Protein AF-A0A7X8F8N6-F1 (afdb_monomer)

Foldseek 3Di:
DDWDFDADPVRQTDDIDDDPDDLCVLVDDCPPNVDPVVSSVVSVVVVVVVVCSVPPD

Nearest PDB structures (foldseek):
  8u9o-assembly1_B  TM=4.208E-01  e=5.149E+00  Acetivibrio thermocellus DSM 1313
  2p6a-assembly1_D  TM=3.707E-01  e=5.900E+00  Homo sapiens
  7a5k-assembly1_a3  TM=2.732E-01  e=4.810E+00  Homo sapiens

Solvent-accessible surface area (backbone atoms only — not comparable to full-atom values): 3510 Å² total; per-residue (Å²): 112,50,78,47,74,44,60,50,98,88,66,50,77,77,44,80,48,60,44,87,54,71,53,64,64,33,67,47,64,69,81,78,70,63,62,55,69,70,57,22,51,52,25,42,53,53,52,52,50,52,54,48,44,76,76,76,106

Structure (mmCIF, N/CA/C/O backbone):
data_AF-A0A7X8F8N6-F1
#
_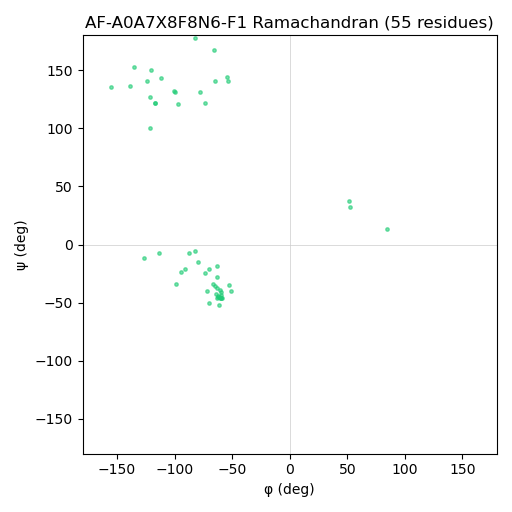entry.id   AF-A0A7X8F8N6-F1
#
loop_
_atom_site.group_PDB
_atom_site.id
_atom_site.type_symbol
_atom_site.label_atom_id
_atom_site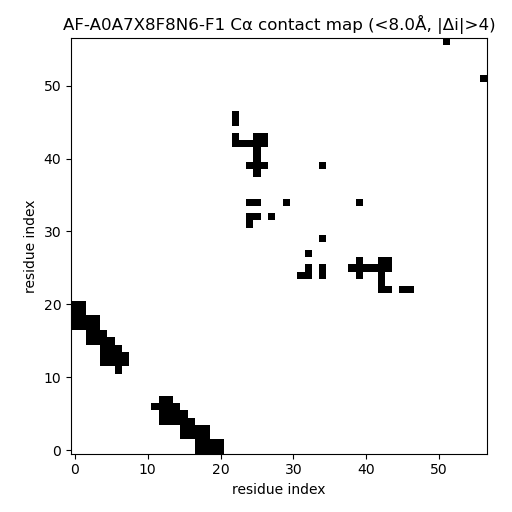.label_alt_id
_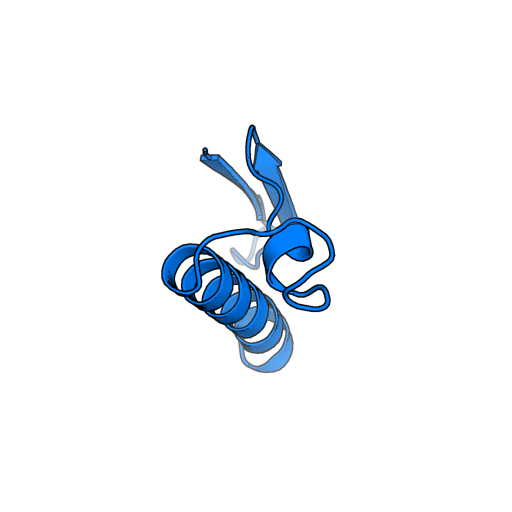atom_site.label_comp_id
_atom_site.label_asym_id
_atom_site.label_entity_id
_atom_site.label_seq_id
_atom_site.pdbx_PDB_ins_code
_atom_site.Cartn_x
_atom_site.Cartn_y
_atom_sit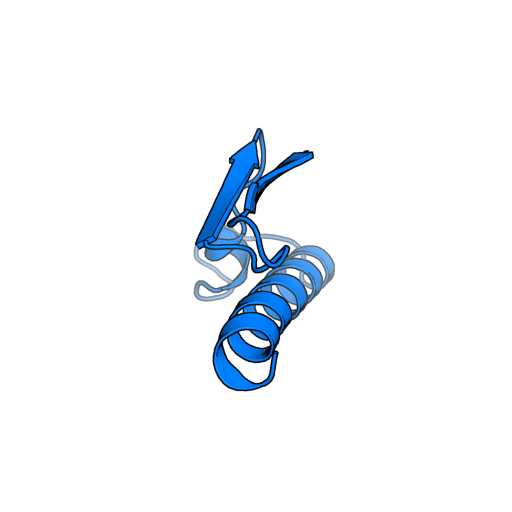e.Cartn_z
_atom_site.occupancy
_atom_site.B_iso_or_equiv
_atom_site.auth_seq_id
_atom_site.auth_comp_id
_atom_site.auth_asym_id
_atom_site.auth_atom_id
_atom_site.pdbx_PDB_model_num
ATOM 1 N N . PRO A 1 1 ? 6.338 10.451 -0.869 1.00 88.69 1 PRO A N 1
ATOM 2 C CA . PRO A 1 1 ? 5.217 9.497 -0.697 1.00 88.69 1 PRO A CA 1
ATOM 3 C C . PRO A 1 1 ? 4.820 9.373 0.781 1.00 88.69 1 PRO A C 1
ATOM 5 O O . PRO A 1 1 ? 5.692 9.348 1.649 1.00 88.69 1 PRO A O 1
ATOM 8 N N . GLN A 1 2 ? 3.517 9.313 1.060 1.00 95.06 2 GLN A N 1
ATOM 9 C CA . GLN A 1 2 ? 2.961 9.137 2.408 1.00 95.06 2 GLN A CA 1
ATOM 10 C C . GLN A 1 2 ? 1.830 8.106 2.380 1.00 95.06 2 GLN A C 1
ATOM 12 O O . GLN A 1 2 ? 1.166 7.930 1.360 1.00 95.06 2 GLN A O 1
ATOM 17 N N . ALA A 1 3 ? 1.607 7.435 3.507 1.00 95.00 3 ALA A N 1
ATOM 18 C CA . ALA A 1 3 ? 0.486 6.527 3.696 1.00 95.00 3 ALA A CA 1
ATOM 19 C C . ALA A 1 3 ? -0.345 7.007 4.886 1.00 95.00 3 ALA A C 1
ATOM 21 O O . ALA A 1 3 ? 0.187 7.227 5.974 1.00 95.00 3 ALA A O 1
ATOM 22 N N . PHE A 1 4 ? -1.641 7.173 4.660 1.00 97.00 4 PHE A N 1
ATOM 23 C CA . PHE A 1 4 ? -2.617 7.573 5.661 1.00 97.00 4 PHE A CA 1
ATOM 24 C C . PHE A 1 4 ? -3.559 6.406 5.938 1.00 97.00 4 PHE A C 1
ATOM 26 O O . PHE A 1 4 ? -3.910 5.660 5.024 1.00 97.00 4 PHE A O 1
ATOM 33 N N . GLY A 1 5 ? -3.964 6.253 7.196 1.00 96.81 5 GLY A N 1
ATOM 34 C CA . GLY A 1 5 ? -4.870 5.196 7.630 1.00 96.81 5 GLY A CA 1
ATOM 35 C C . GLY A 1 5 ? -6.093 5.766 8.337 1.00 96.81 5 GLY A C 1
ATOM 36 O O . GLY A 1 5 ? -5.967 6.708 9.119 1.00 96.81 5 GLY A O 1
ATOM 37 N N . ILE A 1 6 ? -7.260 5.181 8.080 1.00 98.06 6 ILE A N 1
ATOM 38 C CA . ILE A 1 6 ? -8.445 5.342 8.931 1.00 98.06 6 ILE A CA 1
ATOM 39 C C . ILE A 1 6 ? -8.529 4.106 9.819 1.00 98.06 6 ILE A C 1
ATOM 41 O O . ILE A 1 6 ? -8.433 2.986 9.312 1.00 98.06 6 ILE A O 1
ATOM 45 N N . PHE A 1 7 ? -8.714 4.312 11.119 1.00 97.06 7 PHE A N 1
ATOM 46 C CA . PHE A 1 7 ? -8.743 3.256 12.127 1.00 97.06 7 PHE A CA 1
ATOM 47 C C . PHE A 1 7 ? -10.082 3.253 12.866 1.00 97.06 7 PHE A C 1
ATOM 49 O O . PHE A 1 7 ? -10.707 4.306 12.994 1.00 97.06 7 PHE A O 1
ATOM 56 N N . ASP A 1 8 ? -10.515 2.083 13.332 1.00 96.19 8 ASP A N 1
ATOM 57 C CA . ASP A 1 8 ? -11.642 1.971 14.263 1.00 96.19 8 ASP A CA 1
ATOM 58 C C . ASP A 1 8 ? -11.217 2.221 15.723 1.00 96.19 8 ASP A C 1
ATOM 60 O O . ASP A 1 8 ? -10.035 2.406 16.023 1.00 96.19 8 ASP A O 1
ATOM 64 N N . ASP A 1 9 ? -12.184 2.192 16.644 1.00 97.81 9 ASP A N 1
ATOM 65 C CA . ASP A 1 9 ? -11.954 2.419 18.079 1.00 97.81 9 ASP A CA 1
ATOM 66 C C . ASP A 1 9 ? -11.039 1.364 18.730 1.00 97.81 9 ASP A C 1
ATOM 68 O O . ASP A 1 9 ? -10.482 1.596 19.803 1.00 97.81 9 ASP A O 1
ATOM 72 N N . THR A 1 10 ? -10.860 0.201 18.092 1.00 96.25 10 THR A N 1
ATOM 73 C CA . THR A 1 10 ? -9.940 -0.851 18.551 1.00 96.25 10 THR A CA 1
ATOM 74 C C . THR A 1 10 ? -8.520 -0.665 18.013 1.00 96.25 10 THR A C 1
ATOM 76 O O . THR A 1 10 ? -7.599 -1.369 18.430 1.00 96.25 10 THR A O 1
ATOM 79 N N . GLY A 1 11 ? -8.324 0.295 17.104 1.00 94.69 11 GLY A N 1
ATOM 80 C CA . GLY A 1 11 ? -7.060 0.557 16.427 1.00 94.69 11 GLY A CA 1
ATOM 81 C C . GLY A 1 11 ? -6.824 -0.318 15.193 1.00 94.69 11 GLY A C 1
ATOM 82 O O . GLY A 1 11 ? -5.698 -0.360 14.690 1.00 94.69 11 GLY A O 1
ATOM 83 N N . ARG A 1 12 ? -7.847 -1.013 14.677 1.00 94.12 12 ARG A N 1
ATOM 84 C CA . ARG A 1 12 ? -7.746 -1.777 13.425 1.00 94.12 12 ARG A CA 1
ATOM 85 C C . ARG A 1 12 ? -7.821 -0.824 12.235 1.00 94.12 12 ARG A C 1
ATOM 87 O O . ARG A 1 12 ? -8.716 0.014 12.159 1.00 94.12 12 ARG A O 1
ATOM 94 N N . MET A 1 13 ? -6.895 -0.957 11.283 1.00 96.06 13 MET A N 1
ATOM 95 C CA . MET A 1 13 ? -6.904 -0.146 10.063 1.00 96.06 13 MET A CA 1
ATOM 96 C C . MET A 1 13 ? -8.024 -0.614 9.127 1.00 96.06 13 MET A C 1
ATOM 98 O O . MET A 1 13 ? -8.046 -1.769 8.704 1.00 96.06 13 MET A O 1
ATOM 102 N N . LEU A 1 14 ? -8.937 0.292 8.784 1.00 95.19 14 LEU A N 1
ATOM 103 C CA . LEU A 1 14 ? -10.078 0.034 7.901 1.00 95.19 14 LEU A CA 1
ATOM 104 C C . LEU A 1 14 ? -9.830 0.497 6.464 1.00 95.19 14 LEU A C 1
ATOM 106 O O . LEU A 1 14 ? -10.312 -0.120 5.518 1.00 95.19 14 LEU A O 1
ATOM 110 N N . CYS A 1 15 ? -9.090 1.592 6.293 1.00 95.94 15 CYS A N 1
ATOM 111 C CA . CYS A 1 15 ? -8.772 2.161 4.988 1.00 95.94 15 CYS A CA 1
ATOM 112 C C . CYS A 1 15 ? -7.315 2.609 4.964 1.00 95.94 15 CYS A C 1
ATOM 114 O O . CYS A 1 15 ? -6.851 3.233 5.917 1.00 95.94 15 CYS A O 1
ATOM 116 N N . LEU A 1 16 ? -6.624 2.306 3.866 1.00 96.19 16 LEU A N 1
ATOM 117 C CA . LEU A 1 16 ? -5.269 2.754 3.580 1.00 96.19 16 LEU A CA 1
ATOM 118 C C . LEU A 1 16 ? -5.302 3.632 2.329 1.00 96.19 16 LEU A C 1
ATOM 120 O O . LEU A 1 16 ? -5.716 3.179 1.264 1.00 96.19 16 LEU A O 1
ATOM 124 N N . TYR A 1 17 ? -4.838 4.871 2.456 1.00 95.75 17 TYR A N 1
ATOM 125 C CA . TYR A 1 17 ? -4.723 5.823 1.358 1.00 95.75 17 TYR A CA 1
ATOM 126 C C . TYR A 1 17 ? -3.258 6.194 1.136 1.00 95.75 17 TYR A C 1
ATOM 128 O O . TYR A 1 17 ? -2.586 6.695 2.039 1.00 95.75 17 TYR A O 1
ATOM 136 N N . THR A 1 18 ? -2.752 5.955 -0.071 1.00 95.38 18 THR A N 1
ATOM 137 C CA . THR A 1 18 ? -1.390 6.326 -0.462 1.00 95.38 18 THR A CA 1
ATOM 138 C C . THR A 1 18 ? -1.409 7.658 -1.206 1.00 95.38 18 THR A C 1
ATOM 140 O O . THR A 1 18 ? -2.052 7.794 -2.245 1.00 95.38 18 THR A O 1
ATOM 143 N N . TYR A 1 19 ? -0.693 8.650 -0.679 1.00 95.75 19 TYR A N 1
ATOM 144 C CA . TYR A 1 19 ? -0.541 9.971 -1.287 1.00 95.75 19 TYR A CA 1
ATOM 145 C C . TYR A 1 19 ? 0.808 10.068 -2.005 1.00 95.75 19 TYR A C 1
ATOM 147 O O . TYR A 1 19 ? 1.848 9.692 -1.449 1.00 95.75 19 TYR A O 1
ATOM 155 N N . GLU A 1 20 ? 0.781 10.556 -3.251 1.00 94.81 20 GLU A N 1
ATOM 156 C CA . GLU A 1 20 ? 1.950 10.644 -4.144 1.00 94.81 20 GLU A CA 1
ATOM 157 C C . GLU A 1 20 ? 2.717 9.314 -4.264 1.00 94.81 20 GLU A C 1
ATOM 159 O O . GLU A 1 20 ? 3.948 9.263 -4.293 1.00 94.81 20 GLU A O 1
ATOM 164 N N . SER A 1 21 ? 1.979 8.202 -4.276 1.00 91.31 21 SER A N 1
ATOM 165 C CA . SER A 1 21 ? 2.518 6.865 -4.501 1.00 91.31 21 SER A CA 1
ATOM 166 C C . SER A 1 21 ? 1.437 5.948 -5.056 1.00 91.31 21 SER A C 1
ATOM 168 O O . SER A 1 21 ? 0.316 5.939 -4.543 1.00 91.31 21 SER A O 1
ATOM 170 N N . ASN A 1 22 ? 1.791 5.167 -6.077 1.00 91.88 22 ASN A N 1
ATOM 171 C CA . ASN A 1 22 ? 0.942 4.135 -6.652 1.00 91.88 22 ASN A CA 1
ATOM 172 C C . ASN A 1 22 ? 1.639 2.771 -6.565 1.00 91.88 22 ASN A C 1
ATOM 174 O O . ASN A 1 22 ? 2.523 2.445 -7.353 1.00 91.88 22 ASN A O 1
ATOM 178 N N . ILE A 1 23 ? 1.255 1.972 -5.574 1.00 93.00 23 ILE A N 1
ATOM 179 C CA . ILE A 1 23 ? 1.889 0.674 -5.312 1.00 93.00 23 ILE A CA 1
ATOM 180 C C . ILE A 1 23 ? 1.509 -0.393 -6.345 1.00 93.00 23 ILE A C 1
ATOM 182 O O . ILE A 1 23 ? 2.286 -1.321 -6.560 1.00 93.00 23 ILE A O 1
ATOM 186 N N . SER A 1 24 ? 0.359 -0.265 -7.017 1.00 93.00 24 SER A N 1
ATOM 187 C CA . SER A 1 24 ? -0.082 -1.279 -7.981 1.00 93.00 24 SER A CA 1
ATOM 188 C C . SER A 1 24 ? 0.770 -1.305 -9.251 1.00 93.00 24 SER A C 1
ATOM 190 O O . SER A 1 24 ? 0.843 -2.345 -9.902 1.00 93.00 24 SER A O 1
ATOM 192 N N . ASP A 1 25 ? 1.491 -0.225 -9.567 1.00 94.12 25 ASP A N 1
ATOM 193 C CA . ASP A 1 25 ? 2.413 -0.184 -10.714 1.00 94.12 25 ASP A CA 1
ATOM 194 C C . ASP A 1 25 ? 3.568 -1.184 -10.560 1.00 94.12 25 ASP A C 1
ATOM 196 O O . ASP A 1 25 ? 4.122 -1.680 -11.542 1.00 94.12 25 ASP A O 1
ATOM 200 N N . GLY A 1 26 ? 3.948 -1.501 -9.318 1.00 93.31 26 GLY A N 1
ATOM 201 C CA . GLY A 1 26 ? 4.949 -2.525 -9.034 1.00 93.31 26 GLY A CA 1
ATOM 202 C C . GLY A 1 26 ? 4.408 -3.955 -9.089 1.00 93.31 26 GLY A C 1
ATOM 203 O O . GLY A 1 26 ? 5.203 -4.892 -9.153 1.00 93.31 26 GLY A O 1
ATOM 204 N N . TRP A 1 27 ? 3.083 -4.131 -9.077 1.00 93.25 27 TRP A N 1
ATOM 205 C CA . TRP A 1 27 ? 2.416 -5.439 -9.115 1.00 93.25 27 TRP A CA 1
ATOM 206 C C . TRP A 1 27 ? 2.102 -5.898 -10.538 1.00 93.25 27 TRP A C 1
ATOM 208 O O . TRP A 1 27 ? 1.928 -7.092 -10.769 1.00 93.25 27 TRP A O 1
ATOM 218 N N . ALA A 1 28 ? 2.040 -4.960 -11.482 1.00 94.00 28 ALA A N 1
ATOM 219 C CA . ALA A 1 28 ? 1.857 -5.249 -12.894 1.00 94.00 28 ALA A CA 1
ATOM 220 C C . ALA A 1 28 ? 3.059 -6.002 -13.501 1.00 94.00 28 ALA A C 1
ATOM 222 O O . ALA A 1 28 ? 4.158 -6.080 -12.923 1.00 94.00 28 ALA A O 1
ATOM 223 N N . ASP A 1 29 ? 2.854 -6.522 -14.714 1.00 94.38 29 ASP A N 1
ATOM 224 C CA . ASP A 1 29 ? 3.915 -7.146 -15.502 1.00 94.38 29 ASP A CA 1
ATOM 225 C C . ASP A 1 29 ? 5.116 -6.193 -15.657 1.00 94.38 29 ASP A C 1
ATOM 227 O O . ASP A 1 29 ? 4.910 -4.990 -15.869 1.00 94.38 29 ASP A O 1
ATOM 231 N N . PRO A 1 30 ? 6.371 -6.694 -15.591 1.00 91.25 30 PRO A N 1
ATOM 232 C CA . PRO A 1 30 ? 7.572 -5.855 -15.515 1.00 91.25 30 PRO A CA 1
ATOM 233 C C . PRO A 1 30 ? 7.685 -4.777 -16.605 1.00 91.25 30 PRO A C 1
ATOM 235 O O . PRO A 1 30 ? 8.174 -3.683 -16.335 1.00 91.25 30 PRO A O 1
ATOM 238 N N . GLY A 1 31 ? 7.213 -5.072 -17.821 1.00 93.12 31 GLY A N 1
ATOM 239 C CA . GLY A 1 31 ? 7.279 -4.164 -18.970 1.00 93.12 31 GLY A CA 1
ATOM 240 C C . GLY A 1 31 ? 6.178 -3.099 -19.034 1.00 93.12 31 GLY A C 1
ATOM 241 O O . GLY A 1 31 ? 6.228 -2.243 -19.912 1.00 93.12 31 GLY A O 1
ATOM 242 N N . THR A 1 32 ? 5.187 -3.130 -18.135 1.00 95.88 32 THR A N 1
ATOM 243 C CA . THR A 1 32 ? 4.024 -2.219 -18.191 1.00 95.88 32 THR A CA 1
ATOM 244 C C . THR A 1 32 ? 4.423 -0.786 -17.855 1.00 95.88 32 THR A C 1
ATOM 246 O O . THR A 1 32 ? 4.122 0.147 -18.594 1.00 95.88 32 THR A O 1
ATOM 249 N N . HIS A 1 33 ? 5.137 -0.623 -16.740 1.00 93.19 33 HIS A N 1
ATOM 250 C CA . HIS A 1 33 ? 5.576 0.680 -16.237 1.00 93.19 33 HIS A CA 1
ATOM 251 C C . HIS A 1 33 ? 7.099 0.845 -16.278 1.00 93.19 33 HIS A C 1
ATOM 253 O O . HIS A 1 33 ? 7.595 1.935 -16.020 1.00 93.19 33 HIS A O 1
ATOM 259 N N . ASN A 1 34 ? 7.844 -0.222 -16.603 1.00 92.81 34 ASN A N 1
ATOM 260 C CA . ASN A 1 34 ? 9.311 -0.236 -16.653 1.00 92.81 34 ASN A CA 1
ATOM 261 C C . ASN A 1 34 ? 9.973 0.289 -15.364 1.00 92.81 34 ASN A C 1
ATOM 263 O O . ASN A 1 34 ? 11.048 0.888 -15.395 1.00 92.81 34 ASN A O 1
ATOM 267 N N . ASN A 1 35 ? 9.320 0.056 -14.220 1.00 93.06 35 ASN A N 1
ATOM 268 C CA . ASN A 1 35 ? 9.859 0.389 -12.907 1.00 93.06 35 ASN A CA 1
ATOM 269 C C . ASN A 1 35 ? 11.115 -0.456 -12.621 1.00 93.06 35 ASN A C 1
ATOM 271 O O . ASN A 1 35 ? 11.100 -1.659 -12.914 1.00 93.06 35 ASN A O 1
ATOM 275 N N . PRO A 1 36 ? 12.162 0.118 -11.997 1.00 96.12 36 PRO A N 1
ATOM 276 C CA . PRO A 1 36 ? 13.337 -0.642 -11.586 1.00 96.12 36 PRO A CA 1
ATOM 277 C C . PRO A 1 36 ? 12.969 -1.853 -10.708 1.00 96.12 36 PRO A C 1
ATOM 279 O O . PRO A 1 36 ? 12.023 -1.757 -9.910 1.00 96.12 36 PRO A O 1
ATOM 282 N N . PRO A 1 37 ? 13.677 -2.995 -10.823 1.00 95.88 37 PRO A N 1
ATOM 283 C CA . PRO A 1 37 ? 13.356 -4.216 -10.081 1.00 95.88 37 PRO A CA 1
ATOM 284 C C . PRO A 1 37 ? 13.196 -4.011 -8.569 1.00 95.88 37 PRO A C 1
ATOM 286 O O . PR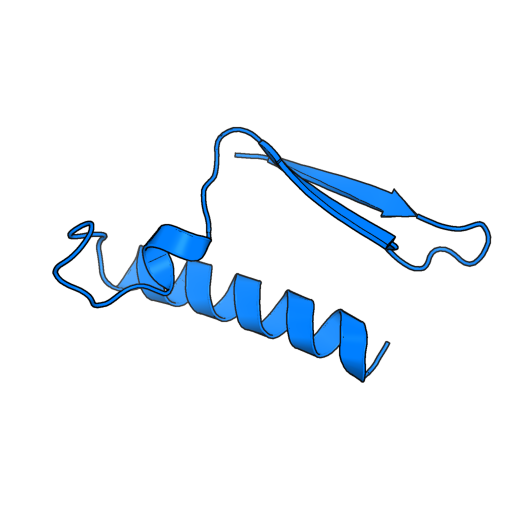O A 1 37 ? 12.260 -4.541 -7.975 1.00 95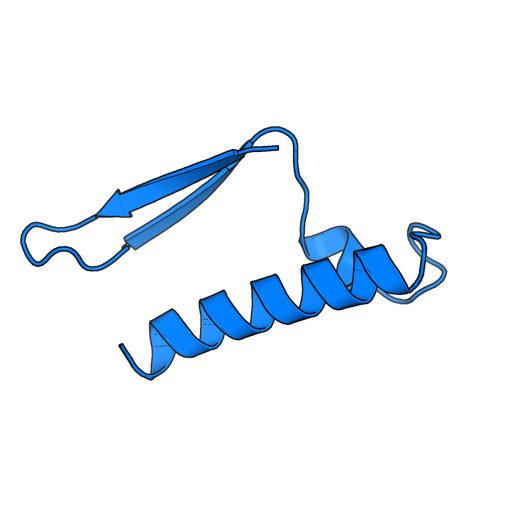.88 37 PRO A O 1
ATOM 289 N N . GLU A 1 38 ? 14.043 -3.187 -7.957 1.00 96.75 38 GLU A N 1
ATOM 290 C CA . GLU A 1 38 ? 14.035 -2.879 -6.526 1.00 96.75 38 GLU A CA 1
ATOM 291 C C . GLU A 1 38 ? 12.789 -2.093 -6.082 1.00 96.75 38 GLU A C 1
ATOM 293 O O . GLU A 1 38 ? 12.254 -2.304 -4.987 1.00 96.75 38 GLU A O 1
ATOM 298 N N . VA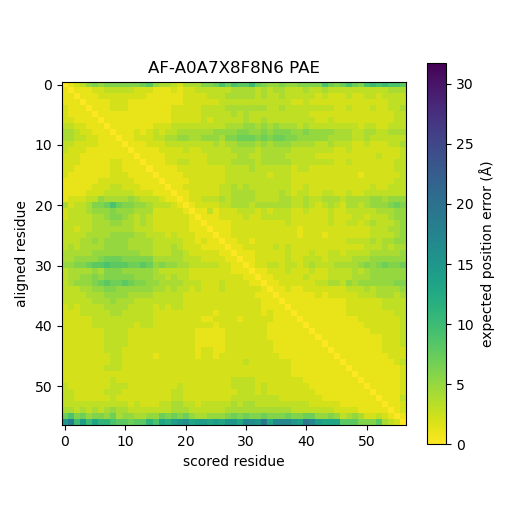L A 1 39 ? 12.268 -1.221 -6.952 1.00 94.56 39 VAL A N 1
ATOM 299 C CA . VAL A 1 39 ? 11.024 -0.479 -6.703 1.00 94.56 39 VAL A CA 1
ATOM 300 C C . VAL A 1 39 ? 9.832 -1.430 -6.796 1.00 94.56 39 VAL A C 1
ATOM 302 O O . VAL A 1 39 ? 8.935 -1.377 -5.952 1.00 94.56 39 VAL A O 1
ATOM 305 N N . ARG A 1 40 ? 9.849 -2.357 -7.765 1.00 96.00 40 ARG A N 1
ATOM 306 C CA . ARG A 1 40 ? 8.818 -3.400 -7.902 1.00 96.00 40 ARG A CA 1
ATOM 307 C C . ARG A 1 40 ? 8.798 -4.333 -6.698 1.00 96.00 40 ARG A C 1
ATOM 309 O O . ARG A 1 40 ? 7.731 -4.587 -6.147 1.00 96.00 40 ARG A O 1
ATOM 316 N N . GLU A 1 41 ? 9.960 -4.795 -6.243 1.00 96.50 41 GLU A N 1
ATOM 317 C CA . GLU A 1 41 ? 10.064 -5.632 -5.044 1.00 96.50 41 GLU A CA 1
ATOM 318 C C . GLU A 1 41 ? 9.529 -4.903 -3.804 1.00 96.50 41 GLU A C 1
ATOM 320 O O . GLU A 1 41 ? 8.750 -5.467 -3.034 1.00 96.50 41 GLU A O 1
ATOM 325 N N . THR A 1 42 ? 9.868 -3.621 -3.644 1.00 96.00 42 THR A N 1
ATOM 326 C CA . THR A 1 42 ? 9.353 -2.792 -2.545 1.00 96.00 42 THR A CA 1
ATOM 327 C C . THR A 1 42 ? 7.826 -2.681 -2.588 1.00 96.00 42 THR A C 1
ATOM 329 O O . THR A 1 42 ? 7.165 -2.871 -1.564 1.00 96.00 42 THR A O 1
ATOM 332 N N . ALA A 1 43 ? 7.251 -2.438 -3.767 1.00 96.44 43 ALA A N 1
ATOM 333 C CA . ALA A 1 43 ? 5.807 -2.370 -3.961 1.00 96.44 43 ALA A CA 1
ATOM 334 C C . ALA A 1 43 ? 5.113 -3.715 -3.684 1.00 96.44 43 ALA A C 1
ATOM 336 O O . ALA A 1 43 ? 4.079 -3.747 -3.014 1.00 96.44 43 ALA A O 1
ATOM 337 N N . LEU A 1 44 ? 5.685 -4.833 -4.141 1.00 96.31 44 LEU A N 1
ATOM 338 C CA . LEU A 1 44 ? 5.166 -6.178 -3.873 1.00 96.31 44 LEU A CA 1
ATOM 339 C C . LEU A 1 44 ? 5.183 -6.495 -2.375 1.00 96.31 44 LEU A C 1
ATOM 341 O O . LEU A 1 44 ? 4.173 -6.944 -1.835 1.00 96.31 44 LEU A O 1
ATOM 345 N N . ARG A 1 45 ? 6.284 -6.193 -1.672 1.00 97.00 45 ARG A N 1
ATOM 346 C CA . ARG A 1 45 ? 6.368 -6.352 -0.209 1.00 97.00 45 ARG A CA 1
ATOM 347 C C . ARG A 1 45 ? 5.317 -5.511 0.511 1.00 97.00 45 ARG A C 1
ATOM 349 O O . ARG A 1 45 ? 4.690 -6.001 1.447 1.00 97.00 45 ARG A O 1
ATOM 356 N N . PHE A 1 46 ? 5.085 -4.276 0.063 1.00 96.19 46 PHE A N 1
ATOM 357 C CA . PHE A 1 46 ? 4.018 -3.434 0.604 1.00 96.19 46 PHE A CA 1
ATOM 358 C C . PHE A 1 46 ? 2.639 -4.086 0.413 1.00 96.19 46 PHE A C 1
ATOM 360 O O . 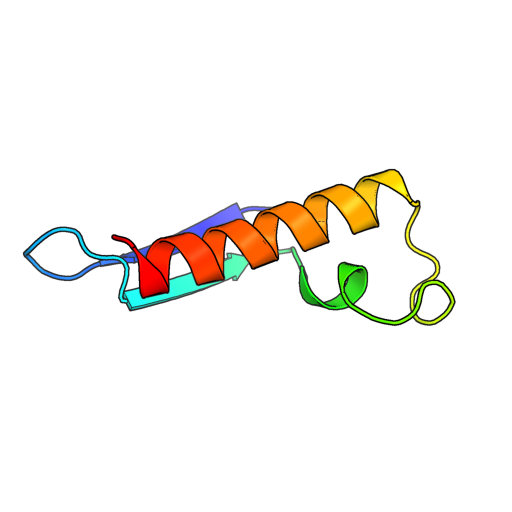PHE A 1 46 ? 1.873 -4.174 1.369 1.00 96.19 46 PHE A O 1
ATOM 367 N N . GLY A 1 47 ? 2.346 -4.614 -0.780 1.00 95.31 47 GLY A N 1
ATOM 368 C CA . GLY A 1 47 ? 1.098 -5.332 -1.062 1.00 95.31 47 GLY A CA 1
ATOM 369 C C . GLY A 1 47 ? 0.891 -6.565 -0.184 1.00 95.31 47 GLY A C 1
ATOM 370 O O . GLY A 1 47 ? -0.171 -6.728 0.416 1.00 95.31 47 GLY A O 1
ATOM 371 N N . VAL A 1 48 ? 1.927 -7.394 -0.029 1.00 96.38 48 VAL A N 1
ATOM 372 C CA . VAL A 1 48 ? 1.886 -8.571 0.856 1.00 96.38 48 VAL A CA 1
ATOM 373 C C . VAL A 1 48 ? 1.627 -8.160 2.305 1.00 96.38 48 VAL A C 1
ATOM 375 O O . VAL A 1 48 ? 0.836 -8.811 2.982 1.00 96.38 48 VAL A O 1
ATOM 378 N N . ASN A 1 49 ? 2.215 -7.057 2.774 1.00 95.81 49 ASN A N 1
ATOM 379 C CA . ASN A 1 49 ? 1.966 -6.551 4.124 1.00 95.81 49 ASN A CA 1
ATOM 380 C C . ASN A 1 49 ? 0.503 -6.128 4.335 1.00 95.81 49 ASN A C 1
ATOM 382 O O . ASN A 1 49 ? -0.030 -6.375 5.416 1.00 95.81 49 ASN A O 1
ATOM 386 N N . ILE A 1 50 ? -0.156 -5.538 3.327 1.00 94.81 50 ILE A N 1
ATOM 387 C CA . ILE A 1 50 ? -1.593 -5.214 3.397 1.00 94.81 50 ILE A CA 1
ATOM 388 C C . ILE A 1 50 ? -2.405 -6.499 3.572 1.00 94.81 50 ILE A C 1
ATOM 390 O O . ILE A 1 50 ? -3.203 -6.600 4.501 1.00 94.81 50 ILE A O 1
ATOM 394 N N . VAL A 1 51 ? -2.184 -7.497 2.709 1.00 94.88 51 VAL A N 1
ATOM 395 C CA . VAL A 1 51 ? -2.924 -8.768 2.764 1.00 94.88 51 VAL A CA 1
ATOM 396 C C . VAL A 1 51 ? -2.664 -9.486 4.087 1.00 94.88 51 VAL A C 1
ATOM 398 O O . VAL A 1 51 ? -3.602 -9.943 4.734 1.00 94.88 51 VAL A O 1
ATOM 401 N N . TYR A 1 52 ? -1.409 -9.534 4.534 1.00 96.00 52 TYR A N 1
ATOM 402 C CA . TYR A 1 52 ? -1.039 -10.115 5.820 1.00 96.00 52 TYR A CA 1
ATOM 403 C C . TYR A 1 52 ? -1.749 -9.412 6.981 1.00 96.00 52 TYR A C 1
ATOM 405 O O . TYR A 1 52 ? -2.316 -10.087 7.839 1.00 96.00 52 TYR A O 1
ATOM 413 N N . HIS A 1 53 ? -1.771 -8.074 6.992 1.00 93.56 53 HIS A N 1
ATOM 414 C CA . HIS A 1 53 ? -2.485 -7.303 8.007 1.00 93.56 53 HIS A CA 1
ATOM 415 C C . HIS A 1 53 ? -3.979 -7.633 8.017 1.00 93.56 53 HIS A C 1
ATOM 417 O O . HIS A 1 53 ? -4.512 -7.902 9.082 1.00 93.56 53 HIS A O 1
ATOM 423 N N . LEU A 1 54 ? -4.633 -7.688 6.852 1.00 92.94 54 LEU A N 1
ATOM 424 C CA . LEU A 1 54 ? -6.065 -7.989 6.756 1.00 92.94 54 LEU A CA 1
ATOM 425 C C . LEU A 1 54 ? -6.424 -9.406 7.227 1.00 92.94 54 LEU A C 1
ATOM 427 O O . LEU A 1 54 ? -7.502 -9.599 7.788 1.00 92.94 54 LEU A O 1
ATOM 431 N N . MET A 1 55 ? -5.551 -10.385 6.967 1.00 94.56 55 MET A N 1
ATOM 432 C CA . MET A 1 55 ? -5.844 -11.808 7.177 1.00 94.56 55 MET A CA 1
ATOM 433 C C . MET A 1 55 ? -5.387 -12.348 8.536 1.00 94.56 55 MET A C 1
ATOM 435 O O . MET A 1 55 ? -5.892 -13.377 8.975 1.00 94.56 55 MET A O 1
ATOM 439 N N . THR A 1 56 ? -4.405 -11.713 9.182 1.00 92.38 56 THR A N 1
ATOM 440 C CA . THR A 1 56 ? -3.755 -12.267 10.389 1.00 92.38 56 THR A CA 1
ATOM 441 C C . THR A 1 56 ? -3.746 -11.332 11.592 1.00 92.38 56 THR A C 1
ATOM 443 O O . THR A 1 56 ? -3.398 -11.765 12.691 1.00 92.38 56 THR A O 1
ATOM 446 N N . ARG A 1 57 ? -4.097 -10.060 11.397 1.00 66.62 57 ARG A N 1
ATOM 447 C CA . ARG A 1 57 ? -4.211 -9.050 12.450 1.00 66.62 57 ARG A CA 1
ATOM 448 C C . ARG A 1 57 ? -5.606 -8.435 12.424 1.00 66.62 57 ARG A C 1
ATOM 450 O O . ARG A 1 57 ? -6.022 -7.917 13.475 1.00 66.62 57 ARG A O 1
#

Sequence (57 aa):
PQAFGIFDDTGRMLCLYTYESNISDGWADPGTHNNPPEVRETALRFGVNI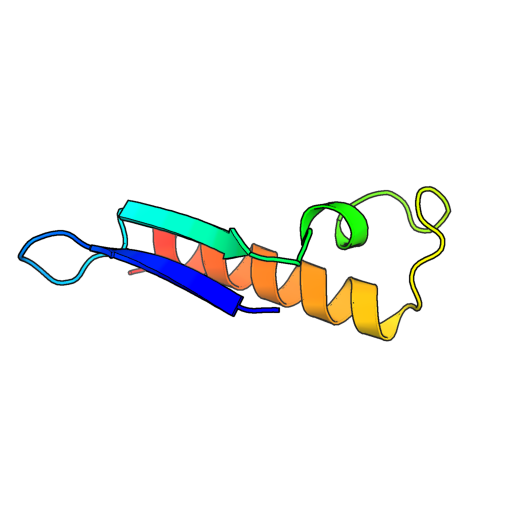VYHLMTR

Mean predicted aligned error: 2.76 Å

Radius of gyration: 13.02 Å; Cα contacts (8 Å, |Δi|>4): 56; chains: 1; bounding box: 26×23×38 Å

Secondary structure (DSSP, 8-state):
-EEEEEE-TT--EEEEEEES--GGGGTS-HHHH---HHHHHHHHHHHHHHHHHHHH-

pLDDT: mean 94.39, std 4.12, range [66.62, 98.06]